Protein AF-A0A151QGM1-F1 (afdb_monomer_lite)

pLDDT: mean 73.29, std 11.7, range [38.88, 88.25]

Structure (mmCIF, N/CA/C/O backbone):
data_AF-A0A151QGM1-F1
#
_entry.id   AF-A0A151QGM1-F1
#
loop_
_atom_site.group_PDB
_atom_site.id
_atom_site.type_symbol
_atom_site.label_atom_id
_atom_site.label_alt_id
_atom_site.label_comp_id
_atom_site.label_asym_id
_atom_site.label_entity_id
_atom_site.label_seq_id
_atom_site.pdbx_PDB_ins_code
_atom_site.Cartn_x
_atom_site.Cartn_y
_atom_site.Cartn_z
_atom_site.occupancy
_atom_site.B_iso_or_equiv
_atom_site.auth_seq_id
_atom_site.auth_comp_id
_atom_site.auth_asym_id
_atom_site.auth_atom_id
_atom_site.pdbx_PDB_model_num
ATOM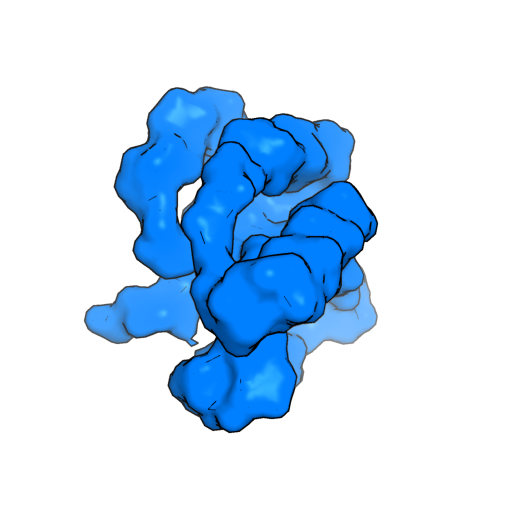 1 N N . MET A 1 1 ? -2.178 -5.843 -12.691 1.00 77.75 1 MET A N 1
ATOM 2 C CA . MET A 1 1 ? -2.631 -5.848 -11.260 1.00 77.75 1 MET A CA 1
ATOM 3 C C . MET A 1 1 ? -2.376 -4.468 -10.635 1.00 77.75 1 MET A C 1
ATOM 5 O O . MET A 1 1 ? -1.396 -3.855 -11.039 1.00 77.75 1 MET A O 1
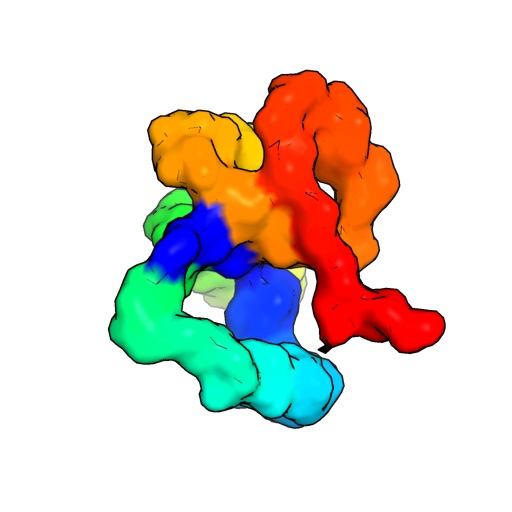ATOM 9 N N . THR A 1 2 ? -3.180 -3.965 -9.687 1.00 78.50 2 THR A N 1
ATOM 10 C CA . THR A 1 2 ? -2.911 -2.674 -8.998 1.00 78.50 2 THR A CA 1
ATOM 11 C C . THR A 1 2 ? -2.532 -2.903 -7.534 1.00 78.50 2 THR A C 1
ATOM 13 O O . THR A 1 2 ? -3.257 -3.587 -6.813 1.00 78.50 2 THR A O 1
ATOM 16 N N . TYR A 1 3 ? -1.425 -2.305 -7.094 1.00 81.38 3 TYR A N 1
ATOM 17 C CA . TYR A 1 3 ? -0.958 -2.327 -5.707 1.00 81.38 3 TYR A CA 1
ATOM 18 C C . TYR A 1 3 ? -0.959 -0.906 -5.144 1.00 81.38 3 TYR A C 1
ATOM 20 O O . TYR A 1 3 ? -0.382 -0.005 -5.759 1.00 81.38 3 TYR A O 1
ATOM 28 N N . LEU A 1 4 ? -1.576 -0.708 -3.976 1.00 82.44 4 LEU A N 1
ATOM 29 C CA . LEU A 1 4 ? -1.463 0.548 -3.234 1.00 82.44 4 LEU A CA 1
ATOM 30 C C . LEU A 1 4 ? -0.339 0.396 -2.208 1.00 82.44 4 LEU A C 1
ATOM 32 O O . LEU A 1 4 ? -0.404 -0.471 -1.335 1.00 82.44 4 LEU A O 1
ATOM 36 N N . LEU A 1 5 ? 0.696 1.225 -2.328 1.00 78.56 5 LEU A N 1
ATOM 37 C CA . LEU A 1 5 ? 1.818 1.228 -1.395 1.00 78.56 5 LEU A CA 1
ATOM 38 C C . LEU A 1 5 ? 1.530 2.186 -0.236 1.00 78.56 5 LEU A C 1
ATOM 40 O O . LEU A 1 5 ? 1.184 3.352 -0.459 1.00 78.56 5 LEU A O 1
ATOM 44 N N . ASP A 1 6 ? 1.698 1.703 0.998 1.00 73.25 6 ASP A N 1
ATOM 45 C CA . ASP A 1 6 ? 1.721 2.569 2.176 1.00 73.25 6 ASP A CA 1
ATOM 46 C C . ASP A 1 6 ? 3.026 3.388 2.249 1.00 73.25 6 ASP A C 1
ATOM 48 O O . ASP A 1 6 ? 4.004 3.147 1.529 1.00 73.25 6 ASP A O 1
ATOM 52 N N . THR A 1 7 ? 3.064 4.384 3.133 1.00 70.50 7 THR A N 1
ATOM 53 C CA . THR A 1 7 ? 4.243 5.245 3.289 1.00 70.50 7 THR A CA 1
ATOM 54 C C . THR A 1 7 ? 5.467 4.556 3.868 1.00 70.50 7 THR A C 1
ATOM 56 O O . THR A 1 7 ? 6.576 4.986 3.563 1.00 70.50 7 THR A O 1
ATOM 59 N N . ASN A 1 8 ? 5.315 3.490 4.651 1.00 73.56 8 ASN A N 1
ATOM 60 C CA . ASN A 1 8 ? 6.452 2.761 5.208 1.00 73.56 8 ASN A CA 1
ATOM 61 C C . ASN A 1 8 ? 7.176 1.988 4.100 1.00 73.56 8 ASN A C 1
ATOM 63 O O . ASN A 1 8 ? 8.392 2.114 3.9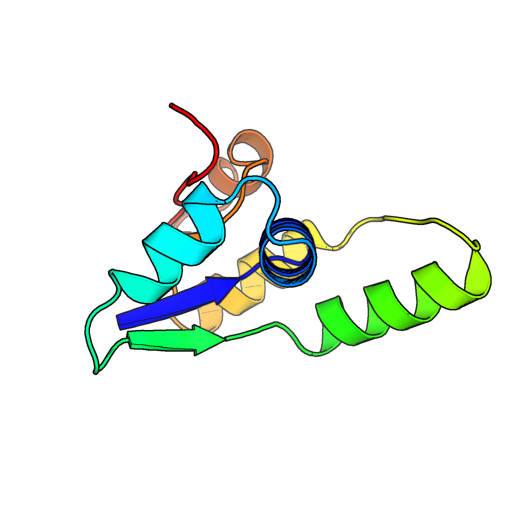59 1.00 73.56 8 ASN A O 1
ATOM 67 N N . ILE A 1 9 ? 6.427 1.286 3.243 1.00 77.06 9 ILE A N 1
ATOM 68 C CA . ILE A 1 9 ? 6.955 0.577 2.070 1.00 77.06 9 ILE A CA 1
ATOM 69 C C . ILE A 1 9 ? 7.622 1.550 1.089 1.00 77.06 9 ILE A C 1
ATOM 71 O O . ILE A 1 9 ? 8.688 1.253 0.549 1.00 77.06 9 ILE A O 1
ATOM 75 N N . LEU A 1 10 ? 7.057 2.745 0.900 1.00 71.75 10 LEU A N 1
ATOM 76 C CA . LEU A 1 10 ? 7.661 3.789 0.066 1.00 71.75 10 LEU A CA 1
ATOM 77 C C . LEU A 1 10 ? 8.950 4.361 0.668 1.00 71.75 10 LEU A C 1
ATOM 79 O O . LEU A 1 10 ? 9.927 4.548 -0.055 1.00 71.75 10 LEU A O 1
ATOM 83 N N . ILE A 1 11 ? 8.995 4.586 1.985 1.00 71.31 11 ILE A N 1
ATOM 84 C CA . ILE A 1 11 ? 10.220 4.987 2.691 1.00 71.31 11 ILE A CA 1
ATOM 85 C C . ILE A 1 11 ? 11.297 3.899 2.556 1.00 71.31 11 ILE A C 1
ATOM 87 O O . ILE A 1 11 ? 12.457 4.233 2.310 1.00 71.31 11 ILE A O 1
ATOM 91 N N . TYR A 1 12 ? 10.933 2.618 2.664 1.00 78.25 12 TYR A N 1
ATOM 92 C CA . TYR A 1 12 ? 11.856 1.494 2.470 1.00 78.25 12 TYR A CA 1
ATOM 93 C C . TYR A 1 12 ? 12.371 1.400 1.033 1.00 78.25 12 TYR A C 1
ATOM 95 O O . TYR A 1 12 ? 13.567 1.197 0.836 1.00 78.25 12 TYR A O 1
ATOM 103 N N . LEU A 1 13 ? 11.512 1.620 0.032 1.00 75.19 13 LEU A N 1
ATOM 104 C CA . LEU A 1 13 ? 11.906 1.655 -1.378 1.00 75.19 13 LEU A CA 1
ATOM 105 C C . LEU A 1 13 ? 12.878 2.813 -1.666 1.00 75.19 13 LEU A C 1
ATOM 107 O O . LEU A 1 13 ? 13.919 2.596 -2.280 1.00 75.19 13 LEU A O 1
ATOM 111 N N . ILE A 1 14 ? 12.586 4.022 -1.170 1.00 69.88 14 ILE A N 1
ATOM 112 C CA . ILE A 1 14 ? 13.440 5.215 -1.336 1.00 69.88 14 ILE A CA 1
ATOM 113 C C . ILE A 1 14 ? 14.796 5.039 -0.638 1.00 69.88 14 ILE A C 1
ATOM 115 O O . ILE A 1 14 ? 15.826 5.437 -1.179 1.00 69.88 14 ILE A O 1
ATOM 119 N N . LYS A 1 15 ? 14.817 4.432 0.556 1.00 71.44 15 LYS A N 1
ATOM 120 C CA . LYS A 1 15 ? 16.053 4.134 1.302 1.00 71.44 15 LYS A CA 1
ATOM 121 C C . LYS A 1 15 ? 16.766 2.862 0.825 1.00 71.44 15 LYS A C 1
ATOM 123 O O . LYS A 1 15 ? 17.861 2.583 1.305 1.00 71.44 15 LYS A O 1
ATOM 128 N N . ASN A 1 16 ? 16.153 2.093 -0.078 1.00 75.25 16 ASN A N 1
ATOM 129 C CA . ASN A 1 16 ? 16.559 0.740 -0.469 1.00 75.25 16 ASN A CA 1
ATOM 130 C C . ASN A 1 16 ? 16.840 -0.186 0.738 1.00 75.25 16 ASN A C 1
ATOM 132 O O . ASN A 1 16 ? 17.795 -0.965 0.744 1.00 75.25 16 ASN A O 1
ATOM 136 N N . GLN A 1 17 ? 16.031 -0.062 1.795 1.00 76.94 17 GLN A N 1
ATOM 137 C CA . GLN A 1 17 ? 16.233 -0.764 3.059 1.00 76.94 17 GLN A CA 1
ATOM 138 C C . GLN A 1 17 ? 14.880 -1.156 3.689 1.00 76.94 17 GLN A C 1
ATOM 140 O O . GLN A 1 17 ? 14.158 -0.260 4.125 1.00 76.94 17 GLN A O 1
ATOM 145 N N . PRO A 1 18 ? 14.549 -2.462 3.785 1.00 81.75 18 PRO A N 1
ATOM 146 C CA . PRO A 1 18 ? 15.330 -3.597 3.284 1.00 81.75 18 PRO A CA 1
ATOM 147 C C . PRO A 1 18 ? 15.334 -3.672 1.738 1.00 81.75 18 PRO A C 1
ATOM 149 O O . PRO A 1 18 ? 14.343 -3.311 1.099 1.00 81.75 18 PRO A O 1
ATOM 152 N N . PRO A 1 19 ? 16.425 -4.161 1.111 1.00 82.25 19 PRO A N 1
ATOM 153 C CA . PRO A 1 19 ? 16.554 -4.221 -0.352 1.00 82.25 19 PRO A CA 1
ATOM 154 C C . PRO A 1 19 ? 15.571 -5.204 -1.014 1.00 82.25 19 PRO A C 1
ATOM 156 O O . PRO A 1 19 ? 15.331 -5.128 -2.220 1.00 82.25 19 PRO A O 1
ATOM 159 N N . THR A 1 20 ? 14.962 -6.096 -0.229 1.00 85.31 20 THR A N 1
ATOM 160 C CA . THR A 1 20 ? 13.898 -7.018 -0.653 1.00 85.31 20 THR A CA 1
ATOM 161 C C . THR A 1 20 ? 12.691 -6.284 -1.243 1.00 85.31 20 THR A C 1
ATOM 163 O O . THR A 1 20 ? 12.107 -6.765 -2.210 1.00 85.31 20 THR A O 1
ATOM 166 N N . ILE A 1 21 ? 12.360 -5.079 -0.757 1.00 82.81 21 ILE A N 1
ATOM 167 C CA . ILE A 1 21 ? 11.266 -4.257 -1.306 1.00 82.81 21 ILE A CA 1
ATOM 168 C C . ILE A 1 21 ? 11.576 -3.813 -2.739 1.00 82.81 21 ILE A C 1
ATOM 170 O O . ILE A 1 21 ? 10.734 -3.951 -3.629 1.00 82.81 21 ILE A O 1
ATOM 174 N N . ALA A 1 22 ? 12.799 -3.339 -2.995 1.00 82.06 22 ALA A N 1
ATOM 175 C CA . ALA A 1 22 ? 13.224 -2.970 -4.341 1.00 82.06 22 ALA A CA 1
ATOM 176 C C . ALA A 1 22 ? 13.251 -4.193 -5.271 1.00 82.06 22 ALA A C 1
ATOM 178 O O . ALA A 1 22 ? 12.756 -4.111 -6.394 1.00 82.06 22 ALA A O 1
ATOM 179 N N . GLN A 1 23 ? 13.756 -5.339 -4.802 1.00 85.56 23 GLN A N 1
ATOM 180 C CA . GLN A 1 23 ? 13.741 -6.595 -5.563 1.00 85.56 23 GLN A CA 1
ATOM 181 C C . GLN A 1 23 ? 12.314 -7.044 -5.904 1.00 85.56 23 GLN A C 1
ATOM 183 O O . GLN A 1 23 ? 12.047 -7.403 -7.051 1.00 85.56 23 GLN A O 1
ATOM 188 N N . LYS A 1 24 ? 11.377 -6.956 -4.951 1.00 85.00 24 LYS A N 1
ATOM 189 C CA . LYS A 1 24 ? 9.970 -7.293 -5.183 1.00 85.00 24 LYS A CA 1
ATOM 190 C C . LYS A 1 24 ? 9.349 -6.386 -6.247 1.00 85.00 24 LYS A C 1
ATOM 192 O O . LYS A 1 24 ? 8.743 -6.905 -7.178 1.00 85.00 24 LYS A O 1
ATOM 197 N N . VAL A 1 25 ? 9.576 -5.071 -6.182 1.00 83.56 25 VAL A N 1
ATOM 198 C CA . VAL A 1 25 ? 9.125 -4.118 -7.217 1.00 83.56 25 VAL A CA 1
ATOM 199 C C . VAL A 1 25 ? 9.692 -4.461 -8.602 1.00 83.56 25 VAL A C 1
ATOM 201 O O . VAL A 1 25 ? 8.943 -4.449 -9.574 1.00 83.56 25 VAL A O 1
ATOM 204 N N . HIS A 1 26 ? 10.971 -4.841 -8.703 1.00 85.50 26 HIS A N 1
ATOM 205 C CA . HIS A 1 26 ? 11.577 -5.284 -9.969 1.00 85.50 26 HIS A CA 1
ATOM 206 C C . HIS A 1 26 ? 11.044 -6.640 -10.466 1.00 85.50 26 HIS A C 1
ATOM 208 O O . HIS A 1 26 ? 11.140 -6.927 -11.656 1.00 85.50 26 HIS A O 1
ATOM 214 N N . SER A 1 27 ? 10.485 -7.470 -9.579 1.00 86.44 27 SER A N 1
ATOM 215 C CA . SER A 1 27 ? 9.862 -8.755 -9.930 1.00 86.44 27 SER A CA 1
ATOM 216 C C . SER A 1 27 ? 8.399 -8.643 -10.383 1.00 86.44 27 SER A C 1
ATOM 218 O O . SER A 1 27 ? 7.807 -9.649 -10.778 1.00 86.44 27 SER A O 1
ATOM 220 N N . LEU A 1 28 ? 7.794 -7.449 -10.316 1.00 85.94 28 LEU A N 1
ATOM 221 C CA . LEU A 1 28 ? 6.396 -7.259 -10.700 1.00 85.94 28 LEU A CA 1
ATOM 222 C C . LEU A 1 28 ? 6.192 -7.409 -12.222 1.00 85.94 28 LEU A C 1
ATOM 224 O O . LEU A 1 28 ? 7.049 -6.992 -13.005 1.00 85.94 28 LEU A O 1
ATOM 228 N N . PRO A 1 29 ? 5.037 -7.946 -12.663 1.00 86.12 29 PRO A N 1
ATOM 229 C CA . PRO A 1 29 ? 4.644 -7.953 -14.070 1.00 86.12 29 PRO A CA 1
ATOM 230 C C . PRO A 1 29 ? 4.668 -6.557 -14.706 1.00 86.12 29 PRO A C 1
ATOM 232 O O . PRO A 1 29 ? 4.363 -5.561 -14.055 1.00 86.12 29 PRO A O 1
ATOM 235 N N . THR A 1 30 ? 4.944 -6.471 -16.008 1.00 81.56 30 THR A N 1
ATOM 236 C CA . THR A 1 30 ? 4.991 -5.193 -16.744 1.00 81.56 30 THR A CA 1
ATOM 237 C C . THR A 1 30 ? 3.632 -4.495 -16.897 1.00 81.56 30 THR A C 1
ATOM 239 O O . THR A 1 30 ? 3.601 -3.317 -17.246 1.00 81.56 30 THR A O 1
ATOM 242 N N . ASP A 1 31 ? 2.513 -5.175 -16.615 1.00 85.75 31 ASP A N 1
ATOM 243 C CA . ASP A 1 31 ? 1.170 -4.581 -16.496 1.00 85.75 31 ASP A CA 1
ATOM 244 C C . ASP A 1 31 ? 0.822 -4.135 -15.059 1.00 85.75 31 ASP A C 1
ATOM 246 O O . ASP A 1 31 ? -0.278 -3.626 -14.809 1.00 85.75 31 ASP A O 1
ATOM 250 N N . ALA A 1 32 ? 1.718 -4.353 -14.089 1.00 78.56 32 ALA A N 1
ATOM 251 C CA . ALA A 1 32 ? 1.492 -3.955 -12.710 1.00 78.56 32 ALA A CA 1
ATOM 252 C C . ALA A 1 32 ? 1.493 -2.427 -12.573 1.00 78.56 32 ALA A C 1
ATOM 254 O O . ALA A 1 32 ? 2.368 -1.724 -13.076 1.00 78.56 32 ALA A O 1
ATOM 255 N N . LYS A 1 33 ? 0.503 -1.909 -11.846 1.00 80.38 33 LYS A N 1
ATOM 256 C CA . LYS A 1 33 ? 0.373 -0.492 -11.515 1.00 80.38 33 LYS A CA 1
ATOM 257 C C . LYS A 1 33 ? 0.670 -0.305 -10.037 1.00 80.38 33 LYS A C 1
ATOM 259 O O . LYS A 1 33 ? 0.004 -0.904 -9.194 1.00 80.38 33 LYS A O 1
ATOM 264 N N . LEU A 1 34 ? 1.651 0.538 -9.739 1.00 78.94 34 LEU A N 1
ATOM 265 C CA . LEU A 1 34 ? 1.912 1.018 -8.388 1.00 78.94 34 LEU A CA 1
ATOM 266 C C . LEU A 1 34 ? 1.172 2.338 -8.184 1.00 78.94 34 LEU A C 1
ATOM 268 O O . LEU A 1 34 ? 1.329 3.268 -8.974 1.00 78.94 34 LEU A O 1
ATOM 272 N N . ALA A 1 35 ? 0.373 2.405 -7.126 1.00 73.88 35 ALA A N 1
ATOM 273 C CA . ALA A 1 35 ? -0.340 3.597 -6.698 1.00 73.88 35 ALA A CA 1
ATOM 274 C C . ALA A 1 35 ? 0.136 4.032 -5.304 1.00 73.88 35 ALA A C 1
ATOM 276 O O . ALA A 1 35 ? 0.601 3.224 -4.498 1.00 73.88 35 ALA A O 1
ATOM 277 N N . MET A 1 36 ? -0.023 5.321 -5.014 1.00 70.38 36 MET A N 1
ATOM 278 C CA . MET A 1 36 ? 0.235 5.931 -3.712 1.00 70.38 36 MET A CA 1
ATOM 279 C C . MET A 1 36 ? -0.921 6.876 -3.397 1.00 70.38 36 MET A C 1
ATOM 281 O O . MET A 1 36 ? -1.312 7.675 -4.246 1.00 70.38 36 MET A O 1
ATOM 285 N N . SER A 1 37 ? -1.442 6.819 -2.172 1.00 72.25 37 SER A N 1
ATOM 286 C CA . SER A 1 37 ? -2.435 7.789 -1.705 1.00 72.25 37 SER A CA 1
ATOM 287 C C . SER A 1 37 ? -1.799 9.182 -1.615 1.00 72.25 37 SER A C 1
ATOM 289 O O . SER A 1 37 ? -0.850 9.397 -0.859 1.00 72.25 37 SER A O 1
ATOM 291 N N . PHE A 1 38 ? -2.333 10.145 -2.373 1.00 61.91 38 PHE A N 1
ATOM 292 C CA . PHE A 1 38 ? -1.841 11.529 -2.370 1.00 61.91 38 PHE A CA 1
ATOM 293 C C . PHE A 1 38 ? -2.020 12.211 -1.005 1.00 61.91 38 PHE A C 1
ATOM 295 O O . PHE A 1 38 ? -1.149 12.965 -0.579 1.00 61.91 38 PHE A O 1
ATOM 302 N N . ILE A 1 39 ? -3.110 11.897 -0.294 1.00 62.81 39 ILE A N 1
ATOM 303 C CA . ILE A 1 39 ? -3.351 12.355 1.084 1.00 62.81 39 ILE A CA 1
ATOM 304 C C . ILE A 1 39 ? -2.231 11.842 1.990 1.00 62.81 39 ILE A C 1
ATOM 306 O O . ILE A 1 39 ? -1.575 12.617 2.674 1.00 62.81 39 ILE A O 1
ATOM 310 N N . THR A 1 40 ? -1.934 10.548 1.899 1.00 61.00 40 THR A N 1
ATOM 311 C CA . THR A 1 40 ? -0.915 9.874 2.707 1.00 61.00 40 THR A CA 1
ATOM 312 C C . THR A 1 40 ? 0.498 10.404 2.418 1.00 61.00 40 THR A C 1
ATOM 314 O O . THR A 1 40 ? 1.291 10.553 3.346 1.00 61.00 40 THR A O 1
ATOM 317 N N . TRP A 1 41 ? 0.803 10.777 1.168 1.00 67.19 41 TRP A N 1
ATOM 318 C CA . TRP A 1 41 ? 2.030 11.505 0.814 1.00 67.19 41 TRP A CA 1
ATOM 319 C C . TRP A 1 41 ? 2.069 12.920 1.406 1.00 67.19 41 TRP A C 1
ATOM 321 O O . TRP A 1 41 ? 3.069 13.303 2.013 1.00 67.19 41 TRP A O 1
ATOM 331 N N . ALA A 1 42 ? 0.989 13.692 1.253 1.00 59.31 42 ALA A N 1
ATOM 332 C CA . ALA A 1 42 ? 0.909 15.073 1.720 1.00 59.31 42 ALA A CA 1
ATOM 333 C C . ALA A 1 42 ? 0.980 15.169 3.252 1.00 59.31 42 ALA A C 1
ATOM 335 O O . ALA A 1 42 ? 1.692 16.020 3.780 1.00 59.31 42 ALA A O 1
ATOM 336 N N . GLU A 1 43 ? 0.306 14.265 3.964 1.00 64.12 43 GLU A N 1
ATOM 337 C CA . GLU A 1 43 ? 0.381 14.126 5.419 1.00 64.12 43 GLU A CA 1
ATOM 338 C C . GLU A 1 43 ? 1.799 13.782 5.865 1.00 64.12 43 GLU A C 1
ATOM 340 O O . GLU A 1 43 ? 2.320 14.447 6.754 1.00 64.12 43 GLU A O 1
ATOM 345 N N . GLN A 1 44 ? 2.470 12.814 5.227 1.00 59.72 44 GLN A N 1
ATOM 346 C CA . GLN A 1 44 ? 3.862 12.514 5.569 1.00 59.72 44 GLN A CA 1
ATOM 347 C C . GLN A 1 44 ? 4.802 13.675 5.291 1.00 59.72 44 GLN A C 1
ATOM 349 O O . GLN A 1 44 ? 5.633 13.987 6.136 1.00 59.72 44 GLN A O 1
ATOM 354 N N . PHE A 1 45 ? 4.662 14.349 4.152 1.00 63.66 45 PHE A N 1
ATOM 355 C CA . PHE A 1 45 ? 5.473 15.514 3.820 1.00 63.66 45 PHE A CA 1
ATOM 356 C C . PHE A 1 45 ? 5.280 16.656 4.830 1.00 63.66 45 PHE A C 1
ATOM 358 O O . PHE A 1 45 ? 6.261 17.216 5.323 1.00 63.66 45 PHE A O 1
ATOM 365 N N . MET A 1 46 ? 4.029 16.975 5.175 1.00 58.75 46 MET A N 1
ATOM 366 C CA . MET A 1 46 ? 3.699 18.009 6.157 1.00 58.75 46 MET A CA 1
ATOM 367 C C . MET A 1 46 ? 4.183 17.635 7.554 1.00 58.75 46 MET A C 1
ATOM 369 O O . MET A 1 46 ? 4.855 18.435 8.198 1.00 58.75 46 MET A O 1
ATOM 373 N N . GLN A 1 47 ? 3.940 16.405 8.004 1.00 56.66 47 GLN A N 1
ATOM 374 C CA . GLN A 1 47 ? 4.416 15.978 9.311 1.00 56.66 47 GLN A CA 1
ATOM 375 C C . GLN A 1 47 ? 5.957 15.940 9.358 1.00 56.66 47 GLN A C 1
ATOM 377 O O . GLN A 1 47 ? 6.520 16.421 10.338 1.00 56.66 47 GLN A O 1
ATOM 382 N N . LEU A 1 48 ? 6.660 15.427 8.326 1.00 50.16 48 LEU A N 1
ATOM 383 C CA . LEU A 1 48 ? 8.145 15.363 8.257 1.00 50.16 48 LEU A CA 1
ATOM 384 C C . LEU A 1 48 ? 8.774 16.745 8.389 1.00 50.16 48 LEU A C 1
ATOM 386 O O . LEU A 1 48 ? 9.822 16.902 9.014 1.00 50.16 48 LEU A O 1
ATOM 390 N N . LYS A 1 49 ? 8.099 17.739 7.824 1.00 55.41 49 LYS A N 1
ATOM 391 C CA . LYS A 1 49 ? 8.463 19.144 7.891 1.00 55.41 49 LYS A CA 1
ATOM 392 C C . LYS A 1 49 ? 8.163 19.771 9.260 1.00 55.41 49 LYS A C 1
ATOM 394 O O . LYS A 1 49 ? 9.004 20.512 9.759 1.00 55.41 49 LYS A O 1
ATOM 399 N N . ASP A 1 50 ? 7.015 19.468 9.867 1.00 54.31 50 ASP A N 1
ATOM 400 C CA . ASP A 1 50 ? 6.554 20.121 11.103 1.00 54.31 50 ASP A CA 1
ATOM 401 C C . ASP A 1 50 ? 7.143 19.500 12.385 1.00 54.31 50 ASP A C 1
ATOM 403 O O . ASP A 1 50 ? 7.431 20.213 13.344 1.00 54.31 50 ASP A O 1
ATOM 407 N N . ALA A 1 51 ? 7.357 18.182 12.413 1.00 46.25 51 ALA A N 1
ATOM 408 C CA . ALA A 1 51 ? 7.901 17.467 13.572 1.00 46.25 51 ALA A CA 1
ATOM 409 C C . ALA A 1 51 ? 9.429 17.281 13.522 1.00 46.25 51 ALA A C 1
ATOM 411 O O . ALA A 1 51 ? 10.021 16.785 14.480 1.00 46.25 51 ALA A O 1
ATOM 412 N N . GLY A 1 52 ? 10.063 17.544 12.374 1.00 52.94 52 GLY A N 1
ATOM 413 C CA . GLY A 1 52 ? 11.415 17.069 12.042 1.00 52.94 52 GLY A CA 1
ATOM 414 C C . GLY A 1 52 ? 11.513 15.543 11.838 1.00 52.94 52 GLY A C 1
ATOM 415 O O . GLY A 1 52 ? 12.347 15.083 11.062 1.00 52.94 52 GLY A O 1
ATOM 416 N N . THR A 1 53 ? 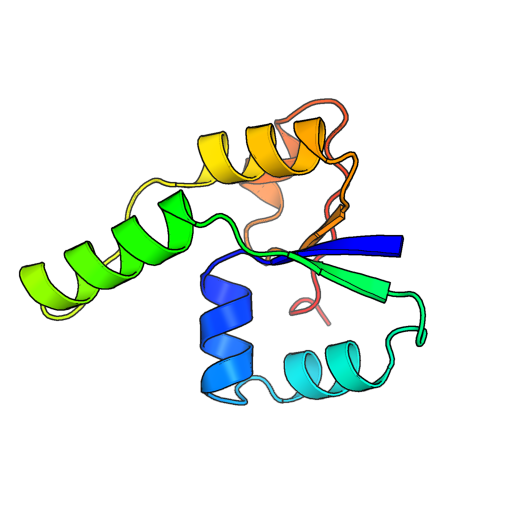10.646 14.762 12.498 1.00 39.94 53 THR A N 1
ATOM 417 C CA . THR A 1 53 ? 10.491 13.295 12.418 1.00 39.94 53 THR A CA 1
ATOM 418 C C . THR A 1 53 ? 9.081 12.872 12.903 1.00 39.94 53 THR A C 1
ATOM 420 O O . THR A 1 53 ? 8.778 13.166 14.060 1.00 39.94 53 THR A O 1
ATOM 423 N N . PRO A 1 54 ? 8.219 12.190 12.113 1.00 38.88 54 PRO A N 1
ATOM 424 C CA . PRO A 1 54 ? 6.811 11.965 12.515 1.00 38.88 54 PRO A CA 1
ATOM 425 C C . PRO A 1 54 ? 6.209 10.584 12.205 1.00 38.88 54 PRO A C 1
ATOM 427 O O . PRO A 1 54 ? 6.763 9.830 11.412 1.00 38.88 54 PRO A O 1
ATOM 430 N N . ILE A 1 55 ? 5.007 10.324 12.754 1.00 46.78 55 ILE A N 1
ATOM 431 C CA . ILE A 1 55 ? 3.883 9.647 12.065 1.00 46.78 55 ILE A CA 1
ATOM 432 C C . ILE A 1 55 ? 2.588 9.655 12.907 1.00 46.78 55 ILE A C 1
ATOM 434 O O . ILE A 1 55 ? 2.639 9.572 14.133 1.00 46.78 55 ILE A O 1
ATOM 438 N N . GLY A 1 56 ? 1.430 9.682 12.233 1.00 51.03 56 GLY A N 1
ATOM 439 C CA . GLY A 1 56 ? 0.103 9.332 12.774 1.00 51.03 56 GLY A CA 1
ATOM 440 C C . GLY A 1 56 ? -1.035 10.011 11.994 1.00 51.03 56 GLY A C 1
ATOM 441 O O . GLY A 1 56 ? -0.905 11.181 11.663 1.00 51.03 56 GLY A O 1
ATOM 44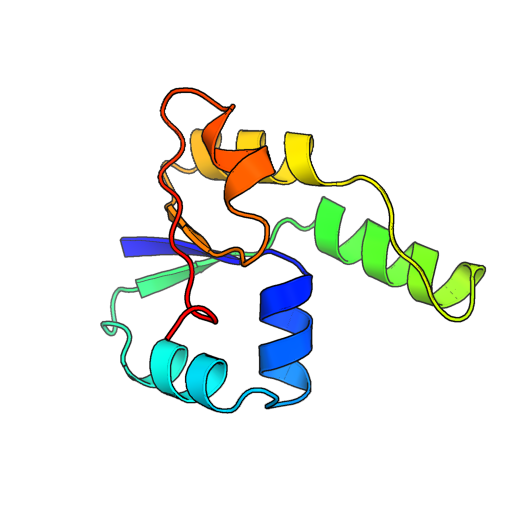2 N N . ALA A 1 57 ? -2.168 9.389 11.659 1.00 54.62 57 ALA A N 1
ATOM 443 C CA . ALA A 1 57 ? -2.651 8.031 11.934 1.00 54.62 57 ALA A CA 1
ATOM 444 C C . ALA A 1 57 ? -3.483 7.533 10.726 1.00 54.62 57 ALA A C 1
ATOM 446 O O . ALA A 1 57 ? -4.713 7.480 10.750 1.00 54.62 57 ALA A O 1
ATOM 447 N N . ASN A 1 58 ? -2.785 7.247 9.627 1.00 63.47 58 ASN A N 1
ATOM 448 C CA . ASN A 1 58 ? -3.319 7.293 8.259 1.00 63.47 58 ASN A CA 1
ATOM 449 C C . ASN A 1 58 ? -4.045 6.004 7.807 1.00 63.47 58 ASN A C 1
ATOM 451 O O . ASN A 1 58 ? -4.639 5.960 6.727 1.00 63.47 58 ASN A O 1
ATOM 455 N N . ASP A 1 59 ? -4.005 4.956 8.628 1.00 67.56 59 ASP A N 1
ATOM 456 C CA . ASP A 1 59 ? -4.292 3.574 8.232 1.00 67.56 59 ASP A CA 1
ATOM 457 C C . ASP A 1 59 ? -5.724 3.365 7.711 1.00 67.56 59 ASP A C 1
ATOM 459 O O . ASP A 1 59 ? -5.928 2.720 6.683 1.00 67.56 59 ASP A O 1
ATOM 463 N N . LEU A 1 60 ? -6.735 3.978 8.338 1.00 63.62 60 LEU A N 1
ATOM 464 C CA . LEU A 1 60 ? -8.124 3.840 7.877 1.00 63.62 60 LEU A CA 1
ATOM 465 C C . LEU A 1 60 ? -8.346 4.452 6.480 1.00 63.62 60 LEU A C 1
ATOM 467 O O . LEU A 1 60 ? -9.106 3.904 5.683 1.00 63.62 60 LEU A O 1
ATOM 471 N N . TRP A 1 61 ? -7.669 5.556 6.156 1.00 68.44 61 TRP A N 1
ATOM 472 C CA . TRP A 1 61 ? -7.776 6.202 4.843 1.00 68.44 61 TRP A CA 1
ATOM 473 C C . TRP A 1 61 ? -7.078 5.383 3.755 1.00 68.44 61 TRP A C 1
ATOM 475 O O . TRP A 1 61 ? -7.627 5.213 2.667 1.00 68.44 61 TRP A O 1
ATOM 485 N N . ILE A 1 62 ? -5.910 4.818 4.073 1.00 73.00 62 ILE A N 1
ATOM 486 C CA . ILE A 1 62 ? -5.169 3.903 3.194 1.00 73.00 62 ILE A CA 1
ATOM 487 C C . ILE A 1 62 ? -6.022 2.662 2.884 1.00 73.00 62 ILE A C 1
ATOM 489 O O . ILE A 1 62 ? -6.173 2.297 1.718 1.00 73.00 62 ILE A O 1
ATOM 493 N N . ALA A 1 63 ? -6.647 2.065 3.904 1.00 70.81 63 ALA A N 1
ATOM 494 C CA . ALA A 1 63 ? -7.546 0.923 3.751 1.00 70.81 63 ALA A CA 1
ATOM 495 C C . ALA A 1 63 ? -8.763 1.240 2.862 1.00 70.81 63 ALA A C 1
ATOM 497 O O . ALA A 1 63 ? -9.076 0.481 1.944 1.00 70.81 63 ALA A O 1
ATOM 498 N N . C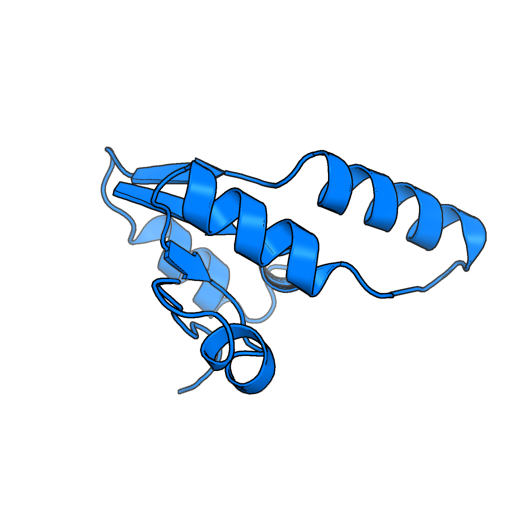YS A 1 64 ? -9.430 2.375 3.098 1.00 70.38 64 CYS A N 1
ATOM 499 C CA . CYS A 1 64 ? -10.573 2.814 2.296 1.00 70.38 64 CYS A CA 1
ATOM 500 C C . CYS A 1 64 ? -10.197 3.095 0.832 1.00 70.38 64 CYS A C 1
ATOM 502 O O . CYS A 1 64 ? -10.971 2.766 -0.066 1.00 70.38 64 CYS A O 1
ATOM 504 N N . HIS A 1 65 ? -9.017 3.666 0.569 1.00 75.38 65 HIS A N 1
ATOM 505 C CA . HIS A 1 65 ? -8.566 3.921 -0.799 1.00 75.38 65 HIS A CA 1
ATOM 506 C C . HIS A 1 65 ? -8.176 2.626 -1.529 1.00 75.38 65 HIS A C 1
ATOM 508 O O . HIS A 1 65 ? -8.589 2.433 -2.669 1.00 75.38 65 HIS A O 1
ATOM 514 N N . ALA A 1 66 ? -7.479 1.697 -0.861 1.00 80.69 66 ALA A N 1
ATOM 515 C CA . ALA A 1 66 ? -7.168 0.378 -1.422 1.00 80.69 66 ALA A CA 1
ATOM 516 C C . ALA A 1 66 ? -8.440 -0.412 -1.782 1.00 80.69 66 ALA A C 1
ATOM 518 O O . ALA A 1 66 ? -8.521 -0.980 -2.869 1.00 80.69 66 ALA A O 1
ATOM 519 N N . LEU A 1 67 ? -9.462 -0.381 -0.916 1.00 76.56 67 LEU A N 1
ATOM 520 C CA . LEU A 1 67 ? -10.785 -0.945 -1.209 1.00 76.56 67 LEU A CA 1
ATOM 521 C C . LEU A 1 67 ? -11.452 -0.281 -2.423 1.00 76.56 67 LEU A C 1
ATOM 523 O O . LEU A 1 67 ? -11.984 -0.983 -3.280 1.00 76.56 67 LEU A O 1
ATOM 527 N N . GLY A 1 68 ? -11.425 1.054 -2.506 1.00 71.81 68 GLY A N 1
ATOM 528 C CA . GLY A 1 68 ? -12.037 1.806 -3.609 1.00 71.81 68 GLY A CA 1
ATOM 529 C C . GLY A 1 68 ? -11.409 1.518 -4.977 1.00 71.81 68 GLY A C 1
ATOM 530 O O . GLY A 1 68 ? -12.125 1.424 -5.969 1.00 71.81 68 GLY A O 1
ATOM 531 N N . GLU A 1 69 ? -10.092 1.310 -5.017 1.00 79.38 69 GLU A N 1
ATOM 532 C CA . GLU A 1 69 ? -9.336 0.960 -6.231 1.00 79.38 69 GLU A CA 1
ATOM 533 C C . GLU A 1 69 ? -9.292 -0.558 -6.513 1.00 79.38 69 GLU A C 1
ATOM 535 O O . GLU A 1 69 ? -8.657 -0.989 -7.479 1.00 79.38 69 GLU A O 1
ATOM 540 N N . ASN A 1 70 ? -9.934 -1.384 -5.671 1.00 82.81 70 ASN A N 1
ATOM 541 C CA . ASN A 1 70 ? -9.830 -2.851 -5.682 1.00 82.81 70 ASN A CA 1
ATOM 542 C C . ASN A 1 70 ? -8.360 -3.336 -5.737 1.00 82.81 70 ASN A C 1
ATOM 544 O O . ASN A 1 70 ? -8.002 -4.247 -6.489 1.00 82.81 70 ASN A O 1
ATOM 548 N N . ALA A 1 71 ? -7.499 -2.666 -4.971 1.00 80.81 71 ALA A N 1
ATOM 549 C CA . ALA A 1 71 ? -6.058 -2.869 -4.942 1.00 80.81 71 ALA A CA 1
ATOM 550 C C . ALA A 1 71 ? -5.635 -3.725 -3.741 1.00 80.81 71 ALA A C 1
ATOM 552 O O . ALA A 1 71 ? -6.229 -3.656 -2.662 1.00 80.81 71 ALA A O 1
ATOM 553 N N . THR A 1 72 ? -4.550 -4.482 -3.903 1.00 86.94 72 THR A N 1
ATOM 554 C CA . THR A 1 72 ? -3.892 -5.145 -2.770 1.00 86.94 72 THR A CA 1
ATOM 555 C C . THR A 1 72 ? -3.037 -4.124 -2.023 1.00 86.94 72 THR A C 1
ATOM 557 O O . THR A 1 72 ? -2.179 -3.468 -2.623 1.00 86.94 72 THR A O 1
ATOM 560 N N . LEU A 1 73 ? -3.271 -3.986 -0.718 1.00 86.50 73 LEU A N 1
ATOM 561 C CA . LEU A 1 73 ? -2.468 -3.153 0.169 1.00 86.50 73 LEU A CA 1
ATOM 562 C C . LEU A 1 73 ? -1.212 -3.912 0.598 1.00 86.50 73 LEU A C 1
ATOM 564 O O . LEU A 1 73 ? -1.302 -4.977 1.208 1.00 86.50 73 LEU A O 1
ATOM 568 N N . VAL A 1 74 ? -0.044 -3.332 0.339 1.00 86.75 74 VAL A N 1
ATOM 569 C CA . VAL A 1 74 ? 1.224 -3.849 0.866 1.00 86.75 74 VAL A CA 1
ATOM 570 C C . VAL A 1 74 ? 1.575 -3.080 2.136 1.00 86.75 74 VAL A C 1
ATOM 572 O O . VAL A 1 74 ? 1.734 -1.860 2.089 1.00 86.75 74 VAL A O 1
ATOM 575 N N . THR A 1 75 ? 1.694 -3.781 3.264 1.00 82.62 75 THR A N 1
ATOM 576 C CA . THR A 1 75 ? 2.045 -3.181 4.561 1.00 82.62 75 THR A CA 1
ATOM 577 C C . THR A 1 75 ? 2.657 -4.208 5.510 1.00 82.62 75 THR A C 1
ATOM 579 O O . THR A 1 75 ? 2.275 -5.375 5.510 1.00 82.62 75 THR A O 1
ATOM 582 N N . HIS A 1 76 ? 3.567 -3.761 6.377 1.00 80.62 76 HIS A N 1
ATOM 583 C CA . HIS A 1 76 ? 4.088 -4.584 7.472 1.00 80.62 76 HIS A CA 1
ATOM 584 C C . HIS A 1 76 ? 3.184 -4.544 8.725 1.00 80.62 76 HIS A C 1
ATOM 586 O O . HIS A 1 76 ? 3.258 -5.418 9.585 1.00 80.62 76 HIS A O 1
ATOM 592 N N . ASN A 1 77 ? 2.262 -3.573 8.837 1.00 81.31 77 ASN A N 1
ATOM 593 C CA . ASN A 1 77 ? 1.330 -3.479 9.973 1.00 81.31 77 ASN A CA 1
ATOM 594 C C . ASN A 1 77 ? 0.059 -4.333 9.768 1.00 81.31 77 ASN A C 1
ATOM 596 O O . ASN A 1 77 ? -1.062 -3.912 10.060 1.00 81.31 77 ASN A O 1
ATOM 600 N N . THR A 1 78 ? 0.212 -5.545 9.226 1.00 82.06 78 THR A N 1
ATOM 601 C CA . THR A 1 78 ? -0.903 -6.384 8.742 1.00 82.06 78 THR A CA 1
ATOM 602 C C . THR A 1 78 ? -2.019 -6.606 9.764 1.00 82.06 78 THR A C 1
ATOM 604 O O . THR A 1 78 ? -3.191 -6.651 9.392 1.00 82.06 78 THR A O 1
ATOM 607 N N . LYS A 1 79 ? -1.686 -6.689 11.059 1.00 79.94 79 LYS A N 1
ATOM 608 C CA . LYS A 1 79 ? -2.646 -6.913 12.154 1.00 79.94 79 LYS A CA 1
ATOM 609 C C . LYS A 1 79 ? -3.734 -5.843 12.247 1.00 79.94 79 LYS A C 1
ATOM 611 O O . LYS A 1 79 ? -4.871 -6.189 12.560 1.00 79.94 79 LYS A O 1
ATOM 616 N N . GLU A 1 80 ? -3.417 -4.578 11.971 1.00 76.56 80 GLU A N 1
ATOM 617 C CA . GLU A 1 80 ? -4.420 -3.506 11.993 1.00 76.56 80 GLU A CA 1
ATOM 618 C C . GLU A 1 80 ? -5.305 -3.542 10.742 1.00 76.56 80 GLU A C 1
ATOM 620 O O . GLU A 1 80 ? -6.528 -3.435 10.833 1.00 76.56 80 GLU A O 1
ATOM 625 N N . PHE A 1 81 ? -4.714 -3.794 9.573 1.00 79.00 81 PHE A N 1
ATOM 626 C CA . PHE A 1 81 ? -5.430 -3.786 8.296 1.00 79.00 81 PHE A CA 1
ATOM 627 C C . PHE A 1 81 ? -6.313 -5.022 8.067 1.00 79.00 81 PHE A C 1
ATOM 629 O O . PHE A 1 81 ? -7.388 -4.896 7.484 1.00 79.00 81 PHE A O 1
ATOM 636 N N . LEU A 1 82 ? -5.954 -6.192 8.611 1.00 79.12 82 LEU A N 1
ATOM 637 C CA . LEU A 1 82 ? -6.787 -7.409 8.582 1.00 79.12 82 LEU A CA 1
ATOM 638 C C . LEU A 1 82 ? -8.144 -7.252 9.299 1.00 79.12 82 LEU A C 1
ATOM 640 O O . LEU A 1 82 ? -9.038 -8.083 9.136 1.00 79.12 82 LEU A O 1
ATOM 644 N N . ARG A 1 83 ? -8.327 -6.180 10.081 1.00 78.44 83 ARG A N 1
ATOM 645 C CA . ARG A 1 83 ? -9.606 -5.821 10.717 1.00 78.44 83 ARG A CA 1
ATOM 646 C C . ARG A 1 83 ? -10.619 -5.265 9.704 1.00 78.44 83 ARG A C 1
ATOM 648 O O . ARG A 1 83 ? -11.817 -5.238 9.992 1.00 78.44 83 ARG A O 1
ATOM 655 N N . VAL A 1 84 ? -10.159 -4.831 8.528 1.00 74.38 84 VAL A N 1
ATOM 656 C CA . VAL A 1 84 ? -10.979 -4.252 7.459 1.00 74.38 84 VAL A CA 1
ATOM 657 C C . VAL A 1 84 ? -11.479 -5.360 6.529 1.00 74.38 84 VAL A C 1
ATOM 659 O O . VAL A 1 84 ? -10.718 -5.986 5.794 1.00 74.38 84 VAL A O 1
ATOM 662 N N . LYS A 1 85 ? -12.791 -5.618 6.546 1.00 76.50 85 LYS A N 1
ATOM 663 C CA . LYS A 1 85 ? -13.403 -6.671 5.719 1.00 76.50 85 LYS A CA 1
ATOM 664 C C . LYS A 1 85 ? -13.265 -6.361 4.226 1.00 76.50 85 LYS A C 1
ATOM 666 O O . LYS A 1 85 ? -13.637 -5.279 3.787 1.00 76.50 85 LYS A O 1
ATOM 671 N N . GLY A 1 86 ? -12.812 -7.351 3.456 1.00 78.56 86 GLY A N 1
ATOM 672 C CA . GLY A 1 86 ? -12.676 -7.265 1.997 1.00 78.56 86 GLY A CA 1
ATOM 673 C C . GLY A 1 86 ? -11.370 -6.635 1.506 1.00 78.56 86 GLY A C 1
ATOM 674 O O . GLY A 1 86 ? -11.134 -6.628 0.304 1.00 78.56 86 GLY A O 1
ATOM 675 N N . LEU A 1 87 ? -10.513 -6.141 2.405 1.00 82.94 87 LEU A N 1
ATOM 676 C CA . LEU A 1 87 ? -9.210 -5.596 2.041 1.00 82.94 87 LEU A CA 1
ATOM 677 C C . LEU A 1 87 ? -8.214 -6.741 1.800 1.00 82.94 87 LEU A C 1
ATOM 679 O O . LEU A 1 87 ? -7.950 -7.537 2.701 1.00 82.94 87 LEU A O 1
ATOM 683 N N . ALA A 1 88 ? -7.650 -6.818 0.594 1.00 86.62 88 ALA A N 1
ATOM 684 C CA . ALA A 1 88 ? -6.525 -7.703 0.310 1.00 86.62 88 ALA A CA 1
ATOM 685 C C . ALA A 1 88 ? -5.239 -7.083 0.877 1.00 86.62 88 ALA A C 1
ATOM 687 O O . ALA A 1 88 ? -4.933 -5.927 0.580 1.00 86.62 88 ALA A O 1
ATOM 688 N N . VAL A 1 89 ? -4.498 -7.840 1.691 1.00 88.06 89 VAL A N 1
ATOM 689 C CA . VAL A 1 89 ? -3.285 -7.372 2.381 1.00 88.06 89 VAL A CA 1
ATOM 690 C C . VAL A 1 89 ? -2.134 -8.348 2.139 1.00 88.06 89 VAL A C 1
ATOM 692 O O . VAL A 1 89 ? -2.309 -9.553 2.309 1.00 88.06 89 VAL A O 1
ATOM 695 N N . GLU A 1 90 ? -0.956 -7.827 1.797 1.00 88.25 90 GLU A N 1
ATOM 696 C CA . GLU A 1 90 ? 0.301 -8.580 1.715 1.00 88.25 90 GLU A CA 1
ATOM 697 C C . GLU A 1 90 ? 1.377 -7.953 2.618 1.00 88.25 90 GLU A C 1
ATOM 699 O O . GLU A 1 90 ? 1.545 -6.732 2.638 1.00 88.25 90 GLU A O 1
ATOM 704 N N . ASP A 1 91 ? 2.144 -8.795 3.318 1.00 87.38 91 ASP A N 1
ATOM 705 C CA . ASP A 1 91 ? 3.400 -8.403 3.967 1.00 87.38 91 ASP A CA 1
ATOM 706 C C . ASP A 1 91 ? 4.572 -8.814 3.066 1.00 87.38 91 ASP A C 1
ATOM 708 O O . ASP A 1 91 ? 4.634 -9.953 2.600 1.00 87.38 91 ASP A O 1
ATOM 712 N N . TRP A 1 92 ? 5.484 -7.883 2.787 1.00 83.62 92 TRP A N 1
ATOM 713 C CA . TRP A 1 92 ? 6.702 -8.118 1.996 1.00 83.62 92 TRP A CA 1
ATOM 714 C C . TRP A 1 92 ? 7.989 -7.994 2.834 1.00 83.62 92 TRP A C 1
ATOM 716 O O . TRP A 1 92 ? 9.086 -8.073 2.283 1.00 83.62 92 TRP A O 1
ATOM 726 N N . VAL A 1 93 ? 7.857 -7.763 4.143 1.00 74.44 93 VAL A N 1
ATOM 727 C CA . VAL A 1 93 ? 8.952 -7.632 5.118 1.00 74.44 93 VAL A CA 1
ATOM 728 C C . VAL A 1 93 ? 9.023 -8.858 6.039 1.00 74.44 93 VAL A C 1
ATOM 730 O O . VAL A 1 93 ? 10.087 -9.145 6.581 1.00 74.44 93 VAL A O 1
ATOM 733 N N . ALA A 1 94 ? 7.927 -9.607 6.184 1.00 65.25 94 ALA A N 1
ATOM 734 C CA . ALA A 1 94 ? 7.932 -10.929 6.806 1.00 65.25 94 ALA A CA 1
ATOM 735 C C . ALA A 1 94 ? 8.598 -11.989 5.898 1.00 65.25 94 ALA A C 1
ATOM 737 O O . ALA A 1 94 ? 7.996 -12.434 4.917 1.00 65.25 94 ALA A O 1
ATOM 738 N N . GLU A 1 95 ? 9.821 -12.394 6.260 1.00 49.75 95 GLU A N 1
ATOM 739 C CA . GLU A 1 95 ? 10.419 -13.703 5.924 1.00 49.75 95 GLU A CA 1
ATOM 740 C C . GLU A 1 95 ? 10.071 -14.745 7.004 1.00 49.75 95 GLU A C 1
ATOM 742 O O . GLU A 1 95 ? 10.095 -14.380 8.205 1.00 49.75 95 GLU A O 1
#

Sequence (95 aa):
MTYLLDTNILIYLIKNQPPTIAQKVHSLPTDAKLAMSFITWAEQFMQLKDAGTPIGANDLWIACHALGENATLVTHNTKEFLRVKGLAVEDWVAE

Foldseek 3Di:
DEAEEAPVLVVCCVVCVPVLSVVVVVVDDPPYHYHYDPVRVVVCVVCCVVVVDDDDDCQVVSLVVCVVVVHAYEDPPVVVSVVDPPHHYDYRPDD

Secondary structure (DSSP, 8-state):
-EEEEPHHHHHHHHHT-SHHHHHHHHTS-TT-EEEE-HHHHHHHHHHHHHSSS-----HHHHHHHHHHTTPEEE-S-HHHHTTSTT--EE-SS--

Radius of gyration: 13.17 Å; chains: 1; bounding box: 30×34×30 Å